Protein AF-A0A936G9N7-F1 (afdb_monomer_lite)

Radius of gyration: 18.93 Å; chains: 1; bounding box: 41×39×48 Å

Sequence (133 aa):
MGISRASKYMAYSGGAEKYIQFANEQTMVIPQFEDPALLDDFEAMISQPHVDAVVIGPRDLSLNMGFPDGPNHPEVQEMIDKVIAVCKKAGVAAGITAGTKADSDKQVARGATMILGIAQILIMNGSKDFLGK

Foldseek 3Di:
DDCDPPPPHNPPPPDDVVVVVVCLVPDADEEEDQALVCLVCLLVVCLDPRHAAYEYEFASNCVNVVNNVTNPPPVNVVSLLSNLVSCVVSVHAYEYEDADPVRVVVVVVSPHPHYRYDVVSVVVVVVCVVVVD

pLDDT: mean 90.77, std 12.33, range [46.56, 98.44]

Structure (mmCIF, N/CA/C/O backbone):
data_AF-A0A936G9N7-F1
#
_entry.id   AF-A0A936G9N7-F1
#
loop_
_atom_site.group_PDB
_atom_site.id
_atom_site.type_symbol
_atom_site.label_atom_id
_atom_site.label_alt_id
_atom_site.label_comp_id
_atom_site.label_asym_id
_atom_site.label_entity_id
_atom_site.label_seq_id
_atom_site.pdbx_PDB_ins_code
_atom_site.Cartn_x
_atom_site.Cartn_y
_atom_site.Cartn_z
_atom_site.occupancy
_atom_site.B_iso_or_equiv
_atom_site.auth_seq_id
_atom_site.auth_comp_id
_atom_site.auth_asym_id
_atom_site.auth_atom_id
_atom_site.pdbx_PDB_model_num
ATOM 1 N N . MET A 1 1 ? 4.712 5.014 27.063 1.00 46.56 1 MET A N 1
ATOM 2 C CA . MET A 1 1 ? 5.411 5.985 26.196 1.00 46.56 1 MET A CA 1
ATOM 3 C C . MET A 1 1 ? 4.419 7.052 25.731 1.00 46.56 1 MET A C 1
ATOM 5 O O . MET A 1 1 ? 3.996 7.014 24.597 1.00 46.56 1 MET A O 1
ATOM 9 N N . GLY A 1 2 ? 3.914 7.973 26.542 1.00 50.84 2 GLY A N 1
ATOM 10 C CA . GLY A 1 2 ? 4.282 8.405 27.888 1.00 50.84 2 GLY A CA 1
ATOM 11 C C . GLY A 1 2 ? 4.318 9.932 27.867 1.00 50.84 2 GLY A C 1
ATOM 12 O O . GLY A 1 2 ? 4.947 10.493 26.983 1.00 50.84 2 GLY A O 1
ATOM 13 N N . ILE A 1 3 ? 3.669 10.586 28.827 1.00 56.53 3 ILE A N 1
ATOM 14 C CA . ILE A 1 3 ? 3.492 12.046 29.033 1.00 56.53 3 ILE A CA 1
ATOM 15 C C . ILE A 1 3 ? 4.801 12.880 28.951 1.00 56.53 3 ILE A C 1
ATOM 17 O O . ILE A 1 3 ? 4.804 14.106 29.052 1.00 56.53 3 ILE A O 1
ATOM 21 N N . SER A 1 4 ? 5.936 12.232 28.720 1.00 56.50 4 SER A N 1
ATOM 22 C CA . SER A 1 4 ? 7.273 12.785 28.738 1.00 56.50 4 SER A CA 1
ATOM 23 C C . SER A 1 4 ? 8.057 12.335 27.491 1.00 56.50 4 SER A C 1
ATOM 25 O O . SER A 1 4 ? 8.569 11.220 27.435 1.00 56.50 4 SER A O 1
ATOM 27 N N . ARG A 1 5 ? 8.211 13.300 26.566 1.00 54.16 5 ARG A N 1
ATOM 28 C CA . ARG A 1 5 ? 9.107 13.420 25.384 1.00 54.16 5 ARG A CA 1
ATOM 29 C C . ARG A 1 5 ? 8.508 13.119 23.994 1.00 54.16 5 ARG A C 1
ATOM 31 O O . ARG A 1 5 ? 7.645 12.274 23.823 1.00 54.16 5 ARG A O 1
ATOM 38 N N . ALA A 1 6 ? 8.942 13.945 23.030 1.00 57.94 6 ALA A N 1
ATOM 39 C CA . ALA A 1 6 ? 8.387 14.247 21.695 1.00 57.94 6 ALA A CA 1
ATOM 40 C C . ALA A 1 6 ? 6.989 14.910 21.662 1.00 57.9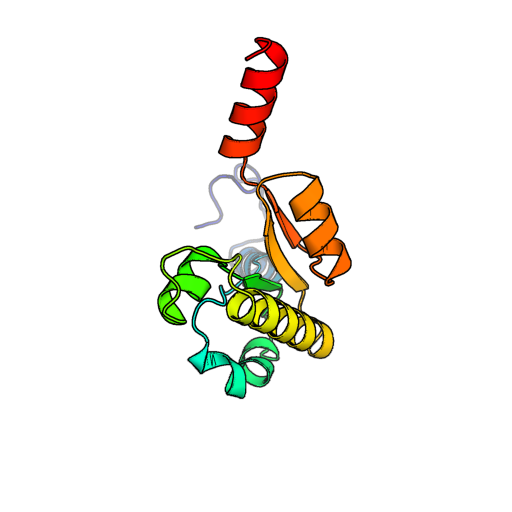4 6 ALA A C 1
ATOM 42 O O . ALA A 1 6 ? 6.780 15.846 20.896 1.00 57.94 6 ALA A O 1
ATOM 43 N N . SER A 1 7 ? 6.066 14.542 22.555 1.00 60.19 7 SER A N 1
ATOM 44 C CA . SER A 1 7 ? 4.732 15.163 22.631 1.00 60.19 7 SER A CA 1
ATOM 45 C C . SER A 1 7 ? 4.723 16.361 23.595 1.00 60.19 7 SER A C 1
ATOM 47 O O . SER A 1 7 ? 4.574 16.191 24.802 1.00 60.19 7 SER A O 1
ATOM 49 N N . LYS A 1 8 ? 4.897 17.589 23.084 1.00 56.81 8 LYS A N 1
ATOM 50 C CA . LYS A 1 8 ? 4.724 18.860 23.832 1.00 56.81 8 LYS A CA 1
ATOM 51 C C . LYS A 1 8 ? 5.688 19.165 25.003 1.00 56.81 8 LYS A C 1
ATOM 53 O O . LYS A 1 8 ? 5.335 19.988 25.831 1.00 56.81 8 LYS A O 1
ATOM 58 N N . TYR A 1 9 ? 6.892 18.594 25.111 1.00 59.00 9 TYR A N 1
ATOM 59 C CA . TYR A 1 9 ? 7.883 19.000 26.147 1.00 59.00 9 TYR A CA 1
ATOM 60 C C . TYR A 1 9 ? 7.314 19.132 27.587 1.00 59.00 9 TYR A C 1
ATOM 62 O O . TYR A 1 9 ? 7.531 20.144 28.242 1.00 59.00 9 TYR A O 1
ATOM 70 N N . MET A 1 10 ? 6.566 18.141 28.094 1.00 56.09 10 MET A N 1
ATOM 71 C CA . MET A 1 10 ? 5.885 18.205 29.412 1.00 56.09 10 MET A CA 1
ATOM 72 C C . MET A 1 10 ? 4.732 19.229 29.515 1.00 56.09 10 MET A C 1
ATOM 74 O O . MET A 1 10 ? 4.154 19.385 30.584 1.00 56.09 10 MET A O 1
ATOM 78 N N . ALA A 1 11 ? 4.336 19.891 28.422 1.00 57.22 11 ALA A N 1
ATOM 79 C CA . ALA A 1 11 ? 3.212 20.833 28.384 1.00 57.22 11 ALA A CA 1
ATOM 80 C C . ALA A 1 11 ? 1.847 20.166 28.116 1.00 57.22 11 ALA A C 1
ATOM 82 O O . ALA A 1 11 ? 0.843 20.857 27.935 1.00 57.22 11 ALA A O 1
ATOM 83 N N . TYR A 1 12 ? 1.773 18.830 28.064 1.00 62.47 12 TYR A N 1
ATOM 84 C CA . TYR A 1 12 ? 0.484 18.138 28.038 1.00 62.47 12 TYR A CA 1
ATOM 85 C C . TYR A 1 12 ? -0.108 18.098 29.454 1.00 62.47 12 TYR A C 1
ATOM 87 O O . TYR A 1 12 ? 0.218 17.233 30.260 1.00 62.47 12 TYR A O 1
ATOM 95 N N . SER A 1 13 ? -0.993 19.048 29.750 1.00 64.06 13 SER A N 1
ATOM 96 C CA . SER A 1 13 ? -1.669 19.205 31.046 1.00 64.06 13 SER A CA 1
ATOM 97 C C . SER A 1 13 ? -2.937 18.350 31.202 1.00 64.06 13 SER A C 1
ATOM 99 O O . SER A 1 13 ? -3.646 18.473 32.197 1.00 64.06 13 SER A O 1
ATOM 101 N N . GLY A 1 14 ? -3.250 17.488 30.225 1.00 72.12 14 GLY A N 1
ATOM 102 C CA . GLY A 1 14 ? -4.517 16.749 30.156 1.00 72.12 14 GLY A CA 1
ATOM 103 C C . GLY A 1 14 ? -4.624 15.511 31.056 1.00 72.12 14 GLY A C 1
ATOM 104 O O . GLY A 1 14 ? -5.718 14.968 31.184 1.00 72.12 14 GLY A O 1
ATOM 105 N N . GLY A 1 15 ? -3.531 15.069 31.684 1.00 79.44 15 GLY A N 1
ATOM 106 C CA . GLY A 1 15 ? -3.495 13.831 32.475 1.00 79.44 15 GLY A CA 1
ATOM 107 C C . GLY A 1 15 ? -3.412 12.553 31.624 1.00 79.44 15 GLY A C 1
ATOM 108 O O . GLY A 1 15 ? -3.589 12.580 30.408 1.00 79.44 15 GLY A O 1
ATOM 109 N N . ALA A 1 16 ? -3.098 11.419 32.257 1.00 81.69 16 ALA A N 1
ATOM 110 C CA . ALA A 1 16 ? -2.808 10.163 31.553 1.00 81.69 16 ALA A CA 1
ATOM 111 C C . ALA A 1 16 ? -3.990 9.617 30.741 1.00 81.69 16 ALA A C 1
ATOM 113 O O . ALA A 1 16 ? -3.794 9.157 29.622 1.00 81.69 16 ALA A O 1
ATOM 114 N N . GLU A 1 17 ? -5.207 9.708 31.271 1.00 86.12 17 GLU A N 1
ATOM 115 C CA . GLU A 1 17 ? -6.415 9.192 30.620 1.00 86.12 17 GLU A CA 1
ATOM 116 C C . GLU A 1 17 ? -6.708 9.898 29.291 1.00 86.12 17 GLU A C 1
ATOM 118 O O . GLU A 1 17 ? -6.847 9.240 28.261 1.00 86.12 17 GLU A O 1
ATOM 123 N N . LYS A 1 18 ? -6.704 11.238 29.283 1.00 85.00 18 LYS A N 1
ATOM 124 C CA . LYS A 1 18 ? -6.914 12.014 28.052 1.00 85.00 18 LYS A CA 1
ATOM 125 C C . LYS A 1 18 ? -5.813 11.762 27.029 1.00 85.00 18 LYS A C 1
ATOM 127 O O . LYS A 1 18 ? -6.080 11.769 25.832 1.00 85.00 18 LYS A O 1
ATOM 132 N N . TYR A 1 19 ? -4.580 11.539 27.488 1.00 83.81 19 TYR A N 1
ATOM 133 C CA . TYR A 1 19 ? -3.488 11.181 26.590 1.00 83.81 19 TYR A CA 1
ATOM 134 C C . TYR A 1 19 ? -3.721 9.811 25.956 1.00 83.81 19 TYR A C 1
ATOM 136 O O . TYR A 1 19 ? -3.510 9.675 24.761 1.00 83.81 19 TYR A O 1
ATOM 144 N N . ILE A 1 20 ? -4.160 8.815 26.731 1.00 87.94 20 ILE A N 1
ATOM 145 C CA . ILE A 1 20 ? -4.455 7.473 26.215 1.00 87.94 20 ILE A CA 1
ATOM 146 C C . ILE A 1 20 ? -5.584 7.534 25.182 1.00 87.94 20 ILE A C 1
ATOM 148 O O . ILE A 1 20 ? -5.431 6.978 24.102 1.00 87.94 20 ILE A O 1
ATOM 152 N N . GLN A 1 21 ? -6.674 8.254 25.470 1.00 89.38 21 GLN A N 1
ATOM 153 C CA . GLN A 1 21 ? -7.773 8.453 24.515 1.00 89.38 21 GLN A CA 1
ATOM 154 C C . GLN A 1 21 ? -7.274 9.108 23.222 1.00 89.38 21 GLN A C 1
ATOM 156 O O . GLN A 1 21 ? -7.459 8.557 22.143 1.00 89.38 21 GLN A O 1
ATOM 161 N N . PHE A 1 22 ? -6.540 10.217 23.341 1.00 87.81 22 PHE A N 1
ATOM 162 C CA . PHE A 1 22 ? -5.945 10.901 22.194 1.00 87.81 22 PHE A CA 1
ATO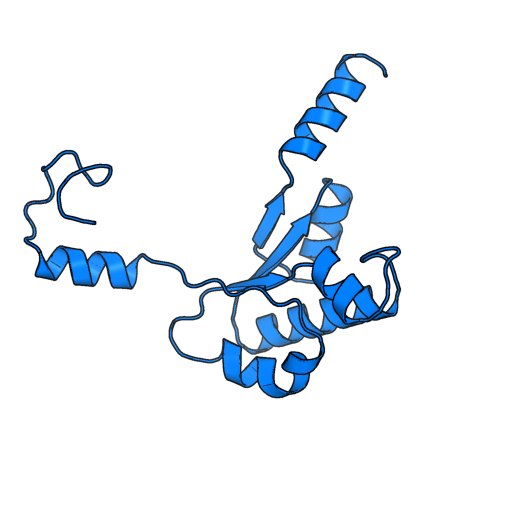M 163 C C . PHE A 1 22 ? -4.985 10.000 21.407 1.00 87.81 22 PHE A C 1
ATOM 165 O O . PHE A 1 22 ? -5.035 9.965 20.185 1.00 87.81 22 PHE A O 1
ATOM 172 N N . ALA A 1 23 ? -4.101 9.265 22.083 1.00 89.00 23 ALA A N 1
ATOM 173 C CA . ALA A 1 23 ? -3.150 8.379 21.424 1.00 89.00 23 ALA A CA 1
ATOM 174 C C . ALA A 1 23 ? -3.873 7.264 20.660 1.00 89.00 23 ALA A C 1
ATOM 176 O O . ALA A 1 23 ? -3.494 6.978 19.529 1.00 89.00 23 ALA A O 1
ATOM 177 N N . ASN A 1 24 ? -4.932 6.690 21.235 1.00 92.38 24 ASN A N 1
ATOM 178 C CA . ASN A 1 24 ? -5.752 5.685 20.563 1.00 92.38 24 ASN A CA 1
ATOM 179 C C . ASN A 1 24 ? -6.454 6.266 19.325 1.00 92.38 24 ASN A C 1
ATOM 181 O O . ASN A 1 24 ? -6.454 5.629 18.282 1.00 92.38 24 ASN A O 1
ATOM 185 N N . GLU A 1 25 ? -7.001 7.483 19.415 1.00 92.62 25 GLU A N 1
ATOM 186 C CA . GLU A 1 25 ? -7.683 8.163 18.301 1.00 92.62 25 GLU A CA 1
ATOM 187 C C . GLU A 1 25 ? -6.739 8.643 17.186 1.00 92.62 25 GLU A C 1
ATOM 189 O O . GLU A 1 25 ? -7.201 8.961 16.095 1.00 92.62 25 GLU A O 1
ATOM 194 N N . GLN A 1 26 ? -5.439 8.780 17.461 1.00 92.19 26 GLN A N 1
ATOM 195 C CA . GLN A 1 26 ? -4.455 9.347 16.526 1.00 92.19 26 GLN A CA 1
ATOM 196 C C . GLN A 1 26 ? -3.401 8.338 16.053 1.00 92.19 26 GLN A C 1
ATOM 198 O O . GLN A 1 26 ? -2.518 8.691 15.270 1.00 92.19 26 GLN A O 1
ATOM 203 N N . THR A 1 27 ? -3.454 7.098 16.536 1.00 93.31 27 THR A N 1
ATOM 204 C CA . THR A 1 27 ? -2.576 6.020 16.072 1.00 93.31 27 THR A CA 1
ATOM 205 C C . THR A 1 27 ? -3.219 5.339 14.877 1.00 93.31 27 THR A C 1
ATOM 207 O O . THR A 1 27 ? -4.319 4.816 15.005 1.00 93.31 27 THR A O 1
ATOM 210 N N . MET A 1 28 ? -2.516 5.309 13.742 1.00 95.19 28 MET A N 1
ATOM 211 C CA . MET A 1 28 ? -2.965 4.547 12.578 1.00 95.19 28 MET A CA 1
ATOM 212 C C . MET A 1 28 ? -2.560 3.076 12.683 1.00 95.19 28 MET A C 1
ATOM 214 O O . MET A 1 28 ? -1.437 2.767 13.096 1.00 95.19 28 MET A O 1
ATOM 218 N N . VAL A 1 29 ? -3.428 2.181 12.221 1.00 96.00 29 VAL A N 1
ATOM 219 C CA . VAL A 1 29 ? -3.133 0.758 12.033 1.00 96.00 29 VAL A CA 1
ATOM 220 C C . VAL A 1 29 ? -3.083 0.454 10.541 1.00 96.00 29 VAL A C 1
ATOM 222 O O . VAL A 1 29 ? -4.070 0.596 9.819 1.00 96.00 29 VAL A O 1
ATOM 225 N N . ILE A 1 30 ? -1.901 0.035 10.082 1.00 97.31 30 ILE A N 1
ATOM 226 C CA . ILE A 1 30 ? -1.608 -0.199 8.666 1.00 97.31 30 ILE A CA 1
ATOM 227 C C . ILE A 1 30 ? -0.942 -1.572 8.507 1.00 97.31 30 ILE A C 1
ATOM 229 O O . ILE A 1 30 ? 0.289 -1.658 8.540 1.00 97.31 30 ILE A O 1
ATOM 233 N N . PRO A 1 31 ? -1.712 -2.669 8.400 1.00 96.31 31 PRO A N 1
ATOM 234 C CA . PRO A 1 31 ? -1.156 -3.982 8.101 1.00 96.31 31 PRO A CA 1
ATOM 235 C C . PRO A 1 31 ? -0.581 -4.043 6.683 1.00 96.31 31 PRO A C 1
ATOM 237 O O . PRO A 1 31 ? -0.970 -3.289 5.786 1.00 96.31 31 PRO A O 1
ATOM 240 N N . GLN A 1 32 ? 0.339 -4.982 6.482 1.00 97.38 32 GLN A N 1
ATOM 241 C CA . GLN A 1 32 ? 0.926 -5.270 5.182 1.00 97.38 32 GLN A CA 1
ATOM 242 C C . GLN A 1 32 ? 0.260 -6.506 4.564 1.00 97.38 32 GLN A C 1
ATOM 244 O O . GLN A 1 32 ? 0.101 -7.523 5.235 1.00 97.38 32 GLN A O 1
ATOM 249 N N . PHE A 1 33 ? -0.130 -6.420 3.293 1.00 98.00 33 PHE A N 1
ATOM 250 C CA . PHE A 1 33 ? -0.567 -7.560 2.494 1.00 98.00 33 PHE A CA 1
ATOM 251 C C . PHE A 1 33 ? 0.598 -8.059 1.640 1.00 98.00 33 PHE A C 1
ATOM 253 O O . PHE A 1 33 ? 1.079 -7.361 0.741 1.00 98.00 33 PHE A O 1
ATOM 260 N N . GLU A 1 34 ? 1.038 -9.280 1.917 1.00 95.25 34 GLU A N 1
ATOM 261 C CA . GLU A 1 34 ? 2.138 -9.931 1.200 1.00 95.25 34 GLU A CA 1
ATOM 262 C C . GLU A 1 34 ? 1.971 -11.448 1.067 1.00 95.25 34 GLU A C 1
ATOM 264 O O . GLU A 1 34 ? 2.835 -12.104 0.497 1.00 95.25 34 GLU A O 1
ATOM 269 N N . ASP A 1 35 ? 0.861 -12.013 1.544 1.00 96.06 35 ASP A N 1
ATOM 270 C CA . ASP A 1 35 ? 0.561 -13.440 1.435 1.00 96.06 35 ASP A CA 1
ATOM 271 C C . ASP A 1 35 ? -0.709 -13.635 0.586 1.00 96.06 35 ASP A C 1
ATOM 273 O O . ASP A 1 35 ? -1.792 -13.207 1.000 1.00 96.06 35 ASP A O 1
ATOM 277 N N . PRO A 1 36 ? -0.608 -14.258 -0.606 1.00 96.06 36 PRO A N 1
ATOM 278 C CA . PRO A 1 36 ? -1.754 -14.465 -1.486 1.00 96.06 36 PRO A CA 1
ATOM 279 C C . PRO A 1 36 ? -2.835 -15.362 -0.865 1.00 96.06 36 PRO A C 1
ATOM 281 O O . PRO A 1 36 ? -3.993 -15.257 -1.266 1.00 96.06 36 PRO A O 1
ATOM 284 N N . ALA A 1 37 ? -2.493 -16.212 0.112 1.00 96.50 37 ALA A N 1
ATOM 285 C CA . ALA A 1 37 ? -3.451 -17.092 0.778 1.00 96.50 37 ALA A CA 1
ATOM 286 C C . ALA A 1 37 ? -4.488 -16.322 1.609 1.00 96.50 37 ALA A C 1
ATOM 288 O O . ALA A 1 37 ? -5.554 -16.854 1.903 1.00 96.50 37 ALA A O 1
ATOM 289 N N . LEU A 1 38 ? -4.201 -15.066 1.964 1.00 95.50 38 LEU A N 1
ATOM 290 C CA . LEU A 1 38 ? -5.110 -14.231 2.744 1.00 95.50 38 LEU A CA 1
ATOM 291 C C . LEU A 1 38 ? -6.234 -13.618 1.904 1.00 95.50 38 LEU A C 1
ATOM 293 O O . LEU A 1 38 ? -7.155 -13.057 2.486 1.00 95.50 38 LEU A O 1
ATOM 297 N N . LEU A 1 39 ? -6.172 -13.680 0.566 1.00 96.50 39 LEU A N 1
ATOM 298 C CA . LEU A 1 39 ? -7.081 -12.929 -0.308 1.00 96.50 39 LEU A CA 1
ATOM 299 C C . LEU A 1 39 ? -8.564 -13.246 -0.056 1.00 96.50 39 LEU A C 1
ATOM 301 O O . LEU A 1 39 ? -9.381 -12.326 -0.066 1.00 96.50 39 LEU A O 1
ATOM 305 N N . ASP A 1 40 ? -8.899 -14.514 0.190 1.00 96.75 40 ASP A N 1
ATOM 306 C CA . ASP A 1 40 ? -10.286 -14.964 0.369 1.00 96.75 40 ASP A CA 1
ATOM 307 C C . ASP A 1 40 ? -10.936 -14.358 1.625 1.00 96.75 40 ASP A C 1
ATOM 309 O O . ASP A 1 40 ? -12.110 -13.985 1.603 1.00 96.75 40 ASP A O 1
ATOM 313 N N . ASP A 1 41 ? -10.153 -14.177 2.692 1.00 96.56 41 ASP A N 1
ATOM 314 C CA . ASP A 1 41 ? -10.598 -13.579 3.956 1.00 96.56 41 ASP A CA 1
ATOM 315 C C . ASP A 1 41 ? -10.278 -12.077 4.051 1.00 96.56 41 ASP A C 1
ATOM 317 O O . ASP A 1 41 ? -10.719 -11.389 4.979 1.00 96.56 41 ASP A O 1
ATOM 321 N N . PHE A 1 42 ? -9.522 -11.541 3.090 1.00 97.06 42 PHE A N 1
ATOM 322 C CA . PHE A 1 42 ? -8.909 -10.220 3.180 1.00 97.06 42 PHE A CA 1
ATOM 323 C C . PHE A 1 42 ? -9.937 -9.103 3.373 1.00 97.06 42 PHE A C 1
ATOM 325 O O . PHE A 1 42 ? -9.742 -8.235 4.222 1.00 97.06 42 PHE A O 1
ATOM 332 N N . GLU A 1 43 ? -11.066 -9.143 2.657 1.00 97.19 43 GLU A N 1
ATOM 333 C CA . GLU A 1 43 ? -12.139 -8.151 2.813 1.00 97.19 43 GLU A CA 1
ATOM 334 C C . GLU A 1 43 ? -12.681 -8.124 4.251 1.00 97.19 43 GLU A C 1
ATOM 336 O O . GLU A 1 43 ? -12.852 -7.050 4.828 1.00 97.19 43 GLU A O 1
ATOM 341 N N . ALA A 1 44 ? -12.907 -9.291 4.860 1.00 96.62 44 ALA A N 1
ATOM 342 C CA . ALA A 1 44 ? -13.394 -9.393 6.234 1.00 96.62 44 ALA A CA 1
ATOM 343 C C . ALA A 1 44 ? -12.341 -8.943 7.260 1.00 96.62 44 ALA A C 1
ATOM 345 O O . ALA A 1 44 ? -12.696 -8.343 8.279 1.00 96.62 44 ALA A O 1
ATOM 346 N N . MET A 1 45 ? -11.057 -9.198 6.982 1.00 95.69 45 MET A N 1
ATOM 347 C CA . MET A 1 45 ? -9.939 -8.755 7.820 1.00 95.69 45 MET A CA 1
ATOM 348 C C . MET A 1 45 ? -9.801 -7.231 7.830 1.00 95.69 45 MET A C 1
ATOM 350 O O . MET A 1 45 ? -9.647 -6.639 8.895 1.00 95.69 45 MET A O 1
ATOM 354 N N . ILE A 1 46 ? -9.871 -6.583 6.665 1.00 96.88 46 ILE A N 1
ATOM 355 C CA . ILE A 1 46 ? -9.675 -5.127 6.572 1.00 96.88 46 ILE A CA 1
ATOM 356 C C . ILE A 1 46 ? -10.933 -4.332 6.912 1.00 96.88 46 ILE A C 1
ATOM 358 O O . ILE A 1 46 ? -10.835 -3.160 7.243 1.00 96.88 46 ILE A O 1
ATOM 362 N N . SER A 1 47 ? -12.109 -4.964 6.868 1.00 95.38 47 SER A N 1
ATOM 363 C CA . SER A 1 47 ? -13.367 -4.345 7.306 1.00 95.38 47 SER A CA 1
ATOM 364 C C . SER A 1 47 ? -13.503 -4.290 8.833 1.00 95.38 47 SER A C 1
ATOM 366 O O . SER A 1 47 ? -14.503 -3.776 9.340 1.00 95.38 47 SER A O 1
ATOM 368 N N . GLN A 1 48 ? -12.540 -4.839 9.583 1.00 92.38 48 GLN A N 1
ATOM 369 C CA . GLN A 1 48 ? -12.531 -4.714 11.036 1.00 92.38 48 GLN A CA 1
ATOM 370 C C . GLN A 1 48 ? -12.392 -3.243 11.452 1.00 92.38 48 GLN A C 1
ATOM 372 O O . GLN A 1 48 ? -11.673 -2.478 10.801 1.00 92.38 48 GLN A O 1
ATOM 377 N N . PRO A 1 49 ? -13.037 -2.831 12.560 1.00 90.44 49 PRO A N 1
ATOM 378 C CA . PRO A 1 49 ? -12.838 -1.500 13.106 1.00 90.44 49 PRO A CA 1
ATOM 379 C C . PRO A 1 49 ? -11.349 -1.205 13.309 1.00 90.44 49 PRO A C 1
ATOM 381 O O . PRO A 1 49 ? -10.599 -2.069 13.764 1.00 90.44 49 PRO A O 1
ATOM 384 N N . HIS A 1 50 ? -10.960 0.042 13.038 1.00 90.19 50 HIS A N 1
ATOM 385 C CA . HIS A 1 50 ? -9.617 0.580 13.279 1.00 90.19 50 HIS A CA 1
ATOM 386 C C . HIS A 1 50 ? -8.522 0.171 12.281 1.00 90.19 50 HIS A C 1
ATOM 388 O O . HIS A 1 50 ? -7.367 0.464 12.554 1.00 90.19 50 HIS A O 1
ATOM 394 N N . VAL A 1 51 ? -8.836 -0.454 11.139 1.00 96.38 51 VAL A N 1
ATOM 395 C CA . VAL A 1 51 ? -7.878 -0.576 10.021 1.00 96.38 51 VAL A CA 1
ATOM 396 C C . VAL A 1 51 ? -7.986 0.661 9.129 1.00 96.38 51 VAL A C 1
ATOM 398 O O . VAL A 1 51 ? -8.992 0.856 8.450 1.00 96.38 51 VAL A O 1
ATOM 401 N N . ASP A 1 52 ? -6.953 1.504 9.119 1.00 95.31 52 ASP A N 1
ATOM 402 C CA . ASP A 1 52 ? -6.980 2.781 8.388 1.00 95.31 52 ASP A CA 1
ATOM 403 C C . ASP A 1 52 ? -6.519 2.634 6.933 1.00 95.31 52 ASP A C 1
ATOM 405 O O . ASP A 1 52 ? -7.019 3.295 6.018 1.00 95.31 52 ASP A O 1
ATOM 409 N N . ALA A 1 53 ? -5.536 1.762 6.712 1.00 97.44 53 ALA A N 1
ATOM 410 C CA . ALA A 1 53 ? -4.958 1.500 5.405 1.00 97.44 53 ALA A CA 1
ATOM 411 C C . ALA A 1 53 ? -4.379 0.085 5.341 1.00 97.44 53 ALA A C 1
ATOM 413 O O . ALA A 1 53 ? -4.119 -0.531 6.366 1.00 97.44 53 ALA A O 1
ATOM 414 N N . VAL A 1 54 ? -4.086 -0.400 4.140 1.00 98.25 54 VAL A N 1
ATOM 415 C CA . VAL A 1 54 ? -3.243 -1.582 3.926 1.00 98.25 54 VAL A CA 1
ATOM 416 C C . VAL A 1 54 ? -2.099 -1.220 3.007 1.00 98.25 54 VAL A C 1
ATOM 418 O O . VAL A 1 54 ? -2.318 -0.553 2.002 1.00 98.25 54 VAL A O 1
ATOM 421 N N . VAL A 1 55 ? -0.889 -1.685 3.305 1.00 98.06 55 VAL A N 1
ATOM 422 C CA . VAL A 1 55 ? 0.254 -1.574 2.391 1.00 98.06 55 VAL A CA 1
ATOM 423 C C . VAL A 1 55 ? 0.483 -2.903 1.693 1.00 98.06 55 VAL A C 1
ATOM 425 O O . VAL A 1 55 ? 0.637 -3.925 2.341 1.00 98.06 55 VAL A O 1
ATOM 428 N N . ILE A 1 56 ? 0.553 -2.911 0.371 1.00 98.12 56 ILE A N 1
ATOM 429 C CA . ILE A 1 56 ? 0.970 -4.083 -0.392 1.00 98.12 56 ILE A CA 1
ATOM 430 C C . ILE A 1 56 ? 2.494 -4.085 -0.462 1.00 98.12 56 ILE A C 1
ATOM 432 O O . ILE A 1 56 ? 3.085 -3.075 -0.852 1.00 98.12 56 ILE A O 1
ATOM 436 N N . GLY A 1 57 ? 3.116 -5.212 -0.110 1.00 95.81 57 GLY A N 1
ATOM 437 C CA . GLY A 1 57 ? 4.553 -5.453 -0.253 1.00 95.81 57 GLY A CA 1
ATOM 438 C C . GLY A 1 57 ? 4.847 -6.250 -1.526 1.00 95.81 57 GLY A C 1
ATOM 439 O O . GLY A 1 57 ? 4.826 -7.477 -1.477 1.00 95.81 57 GLY A O 1
ATOM 440 N N . PRO A 1 58 ? 5.140 -5.625 -2.687 1.00 95.88 58 PRO A N 1
ATOM 441 C CA . PRO A 1 58 ? 5.142 -6.346 -3.962 1.00 95.88 58 PRO A CA 1
ATOM 442 C C . PRO A 1 58 ? 6.274 -7.372 -4.066 1.00 95.88 58 PRO A C 1
ATOM 444 O O . PRO A 1 58 ? 6.135 -8.385 -4.750 1.00 95.88 58 PRO A O 1
ATOM 447 N N . ARG A 1 59 ? 7.408 -7.109 -3.401 1.00 95.00 59 ARG A N 1
ATOM 448 C CA . ARG A 1 59 ? 8.562 -8.012 -3.409 1.00 95.00 59 ARG A CA 1
ATOM 449 C C . ARG A 1 59 ? 8.265 -9.289 -2.631 1.00 95.00 59 ARG A C 1
ATOM 451 O O . ARG A 1 59 ? 8.451 -10.368 -3.188 1.00 95.00 59 ARG A O 1
ATOM 458 N N . ASP A 1 60 ? 7.782 -9.169 -1.404 1.00 96.50 60 ASP A N 1
ATOM 459 C CA . ASP A 1 60 ? 7.458 -10.325 -0.567 1.00 96.50 60 ASP A CA 1
ATOM 460 C C . ASP A 1 60 ? 6.235 -11.072 -1.113 1.00 96.50 60 ASP A C 1
ATOM 462 O O . ASP A 1 60 ? 6.277 -12.295 -1.232 1.00 96.50 60 ASP A O 1
ATOM 466 N N . LEU A 1 61 ? 5.236 -10.349 -1.638 1.00 97.88 61 LEU A N 1
ATOM 467 C CA . LEU A 1 61 ? 4.121 -10.943 -2.380 1.00 97.88 61 LEU A CA 1
ATOM 468 C C . LEU A 1 61 ? 4.604 -11.790 -3.564 1.00 97.88 61 LEU A C 1
ATOM 470 O O . LEU A 1 61 ? 4.171 -12.928 -3.723 1.00 97.88 61 LEU A O 1
ATOM 474 N N . SER A 1 62 ? 5.534 -11.273 -4.379 1.00 98.00 62 SER A N 1
ATOM 475 C CA . SER A 1 62 ? 6.085 -12.041 -5.503 1.00 98.00 62 SER A CA 1
ATOM 476 C C . SER A 1 62 ? 6.780 -13.323 -5.047 1.00 98.00 62 SER A C 1
ATOM 478 O O . SER A 1 62 ? 6.610 -14.360 -5.681 1.00 98.00 62 SER A O 1
ATOM 480 N N . LEU A 1 63 ? 7.502 -13.281 -3.923 1.00 97.88 63 LEU A N 1
ATOM 481 C CA . LEU A 1 63 ? 8.178 -14.452 -3.369 1.00 97.88 63 LEU A CA 1
ATOM 482 C C . LEU A 1 63 ? 7.174 -15.489 -2.863 1.00 97.88 63 LEU A C 1
ATOM 484 O O . LEU A 1 63 ? 7.302 -16.662 -3.209 1.00 97.88 63 LEU A O 1
ATOM 488 N N . ASN A 1 64 ? 6.152 -15.057 -2.125 1.00 97.81 64 ASN A N 1
ATOM 489 C CA . ASN A 1 64 ? 5.105 -15.940 -1.609 1.00 97.81 64 ASN A CA 1
ATOM 490 C C . ASN A 1 64 ? 4.244 -16.548 -2.726 1.00 97.81 64 ASN A C 1
ATOM 492 O O . ASN A 1 64 ? 3.728 -17.652 -2.580 1.00 97.81 64 ASN A O 1
ATOM 496 N N . MET A 1 65 ? 4.143 -15.875 -3.874 1.00 98.00 65 MET A N 1
ATOM 497 C CA . MET A 1 65 ? 3.499 -16.401 -5.081 1.00 98.00 65 MET A CA 1
ATOM 498 C C . MET A 1 65 ? 4.417 -17.298 -5.936 1.00 98.00 65 MET A C 1
ATOM 500 O O . MET A 1 65 ? 3.974 -17.820 -6.953 1.00 98.00 65 MET A O 1
ATOM 504 N N . GLY A 1 66 ? 5.685 -17.493 -5.550 1.00 97.62 66 GLY A N 1
ATOM 505 C CA . GLY A 1 66 ? 6.635 -18.346 -6.275 1.00 97.62 66 GLY A CA 1
ATOM 506 C C . GLY A 1 66 ? 7.369 -17.667 -7.439 1.00 97.62 66 GLY A C 1
ATOM 507 O O . GLY A 1 66 ? 7.982 -18.354 -8.254 1.00 97.62 66 GLY A O 1
ATOM 508 N N . PHE A 1 67 ? 7.355 -16.333 -7.511 1.00 97.88 67 PHE A N 1
ATOM 509 C CA . PHE A 1 67 ? 7.992 -15.530 -8.560 1.00 97.88 67 PHE A CA 1
ATOM 510 C C . PHE A 1 67 ? 9.235 -14.790 -8.028 1.00 97.88 67 PHE A C 1
ATOM 512 O O . P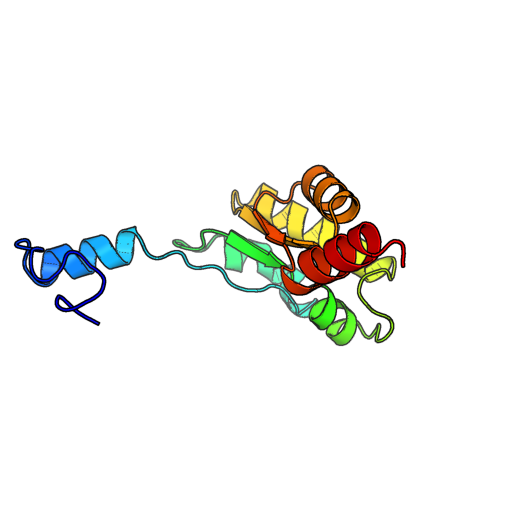HE A 1 67 ? 9.161 -13.614 -7.654 1.00 97.88 67 PHE A O 1
ATOM 519 N N . PRO A 1 68 ? 10.418 -15.437 -7.998 1.00 95.69 68 PRO A N 1
ATOM 520 C CA . PRO A 1 68 ? 11.629 -14.842 -7.431 1.00 95.69 68 PRO A CA 1
ATOM 521 C C . PRO A 1 68 ? 12.135 -13.624 -8.211 1.00 95.69 68 PRO A C 1
ATOM 523 O O . PRO A 1 68 ? 12.765 -12.751 -7.603 1.00 95.69 68 PRO A O 1
ATOM 526 N N . ASP A 1 69 ? 11.804 -13.542 -9.504 1.00 93.50 69 ASP A N 1
ATOM 527 C CA . ASP A 1 69 ? 12.166 -12.458 -10.429 1.00 93.50 69 ASP A CA 1
ATOM 528 C C . ASP A 1 69 ? 11.472 -11.129 -10.100 1.00 93.50 69 ASP A C 1
ATOM 530 O O . ASP A 1 69 ? 11.879 -10.066 -10.576 1.00 93.50 69 ASP A O 1
ATOM 534 N N . GLY A 1 70 ? 10.458 -11.169 -9.232 1.00 95.19 70 GLY A N 1
ATOM 535 C CA . GLY A 1 70 ? 9.911 -9.988 -8.591 1.00 95.19 70 GLY A CA 1
ATOM 536 C C . GLY A 1 70 ? 8.511 -9.593 -9.063 1.00 95.19 70 GLY A C 1
ATOM 537 O O . GLY A 1 70 ? 7.809 -10.344 -9.742 1.00 95.19 70 GLY A O 1
ATOM 538 N N . PRO A 1 71 ? 8.074 -8.378 -8.696 1.00 95.62 71 PRO A N 1
ATOM 539 C CA . PRO A 1 71 ? 6.667 -8.001 -8.753 1.00 95.62 71 PRO A CA 1
ATOM 540 C C . PRO A 1 71 ? 6.122 -7.790 -10.162 1.00 95.62 71 PRO A C 1
ATOM 542 O O . PRO A 1 71 ? 4.911 -7.741 -10.327 1.00 95.62 71 PRO A O 1
ATOM 545 N N . ASN A 1 72 ? 6.974 -7.654 -11.181 1.00 95.44 72 ASN A N 1
ATOM 546 C CA . ASN A 1 72 ? 6.533 -7.390 -12.553 1.00 95.44 72 ASN A CA 1
ATOM 547 C C . ASN A 1 72 ? 5.900 -8.606 -13.243 1.00 95.44 72 ASN A C 1
ATOM 549 O O . ASN A 1 72 ? 5.386 -8.458 -14.351 1.00 95.44 72 ASN A O 1
ATOM 553 N N . HIS A 1 73 ? 5.921 -9.783 -12.609 1.00 97.69 73 HIS A N 1
ATOM 554 C CA . HIS A 1 73 ? 5.229 -10.954 -13.132 1.00 97.69 73 HIS A CA 1
ATOM 555 C C . HIS A 1 73 ? 3.721 -10.664 -13.297 1.00 97.69 73 HIS A C 1
ATOM 557 O O . HIS A 1 73 ? 3.123 -10.097 -12.375 1.00 97.69 73 HIS A O 1
ATOM 563 N N . PRO A 1 74 ? 3.084 -11.037 -14.428 1.00 97.56 74 PRO A N 1
ATOM 564 C CA . PRO A 1 74 ? 1.683 -10.703 -14.695 1.00 97.56 74 PRO A CA 1
ATOM 565 C C . PRO A 1 74 ? 0.722 -11.124 -13.579 1.00 97.56 74 PRO A C 1
ATOM 567 O O . PRO A 1 74 ? -0.126 -10.336 -13.177 1.00 97.56 74 PRO A O 1
ATOM 570 N N . GLU A 1 75 ? 0.911 -12.317 -13.013 1.00 97.81 75 GLU A N 1
ATOM 571 C CA . GLU A 1 75 ? 0.068 -12.828 -11.922 1.00 97.81 75 GLU A CA 1
ATOM 572 C C . GLU A 1 75 ? 0.209 -12.008 -10.632 1.00 97.81 75 GLU A C 1
ATOM 574 O O . GLU A 1 75 ? -0.778 -11.756 -9.943 1.00 97.81 75 GLU A O 1
ATOM 579 N N . VAL A 1 76 ? 1.416 -11.520 -10.322 1.00 98.00 76 VAL A N 1
ATOM 580 C CA . VAL A 1 76 ? 1.636 -10.640 -9.163 1.00 98.00 76 VAL A CA 1
ATOM 581 C C . VAL A 1 76 ? 0.981 -9.282 -9.400 1.00 98.00 76 VAL A C 1
ATOM 583 O O . VAL A 1 76 ? 0.379 -8.714 -8.493 1.00 98.00 76 VAL A O 1
ATOM 586 N N . GLN A 1 77 ? 1.055 -8.760 -10.627 1.00 97.81 77 GLN A N 1
ATOM 587 C CA . GLN A 1 77 ? 0.378 -7.518 -10.996 1.00 97.81 77 GLN A CA 1
ATOM 588 C C . GLN A 1 77 ? -1.147 -7.648 -10.885 1.00 97.81 77 GLN A C 1
ATOM 590 O O . GLN A 1 77 ? -1.780 -6.743 -10.348 1.00 97.81 77 GLN A O 1
ATOM 595 N N . GLU A 1 78 ? -1.718 -8.776 -11.311 1.00 98.25 78 GLU A N 1
ATOM 596 C CA . GLU A 1 78 ? -3.148 -9.064 -11.164 1.00 98.25 78 GLU A CA 1
ATOM 597 C C . GLU A 1 78 ? -3.554 -9.190 -9.687 1.00 98.25 78 GLU A C 1
ATOM 599 O O . GLU A 1 78 ? -4.594 -8.672 -9.281 1.00 98.25 78 GLU A O 1
ATOM 604 N N . MET A 1 79 ? -2.724 -9.833 -8.859 1.00 98.19 79 MET A N 1
ATOM 605 C CA . MET A 1 79 ? -2.955 -9.913 -7.415 1.00 98.19 79 MET A CA 1
ATOM 606 C C . MET A 1 79 ? -2.958 -8.521 -6.768 1.00 98.19 79 MET A C 1
ATOM 608 O O . MET A 1 79 ? -3.856 -8.210 -5.992 1.00 98.19 79 MET A O 1
ATOM 612 N N . ILE A 1 80 ? -2.012 -7.650 -7.135 1.00 98.19 80 ILE A N 1
ATOM 613 C CA . ILE A 1 80 ? -1.990 -6.249 -6.683 1.00 98.19 80 ILE A CA 1
ATOM 614 C C . ILE A 1 80 ? -3.295 -5.537 -7.061 1.00 98.19 80 ILE A C 1
ATOM 616 O O . ILE A 1 80 ? -3.890 -4.869 -6.216 1.00 98.19 80 ILE A O 1
ATOM 620 N N . ASP A 1 81 ? -3.767 -5.702 -8.300 1.00 98.31 81 ASP A N 1
ATOM 621 C CA . ASP A 1 81 ? -5.014 -5.084 -8.763 1.00 98.31 81 ASP A CA 1
ATOM 622 C C . ASP A 1 81 ? -6.230 -5.591 -7.958 1.00 98.31 81 ASP A C 1
ATOM 624 O O . ASP A 1 81 ? -7.078 -4.791 -7.549 1.00 98.31 81 ASP A O 1
ATOM 628 N N . LYS A 1 82 ? -6.289 -6.896 -7.647 1.00 98.31 82 LYS A N 1
ATOM 629 C CA . LYS A 1 82 ? -7.334 -7.493 -6.790 1.00 98.31 82 LYS A CA 1
ATOM 630 C C . LYS A 1 82 ? -7.315 -6.909 -5.380 1.00 98.31 82 LYS A C 1
ATOM 632 O O . LYS A 1 82 ? -8.359 -6.492 -4.883 1.00 98.31 82 LYS A O 1
ATOM 637 N N . VAL A 1 83 ? -6.144 -6.834 -4.752 1.00 98.31 83 VAL A N 1
ATOM 638 C CA . VAL A 1 83 ? -5.996 -6.319 -3.383 1.00 98.31 83 VAL A CA 1
ATOM 639 C C . VAL A 1 83 ? -6.402 -4.846 -3.309 1.00 98.31 83 VAL A C 1
ATOM 641 O O . VAL A 1 83 ? -7.175 -4.468 -2.430 1.00 98.31 83 VAL A O 1
ATOM 644 N N . ILE A 1 84 ? -5.976 -4.018 -4.273 1.00 98.38 84 ILE A N 1
ATOM 645 C CA . ILE A 1 84 ? -6.390 -2.607 -4.352 1.00 98.38 84 ILE A CA 1
ATOM 646 C C . ILE A 1 84 ? -7.913 -2.493 -4.522 1.00 98.38 84 ILE A C 1
ATOM 648 O O . ILE A 1 84 ? -8.544 -1.657 -3.869 1.00 98.38 84 ILE A O 1
ATOM 652 N N . ALA A 1 85 ? -8.522 -3.334 -5.362 1.00 98.19 85 ALA A N 1
ATOM 653 C CA . ALA A 1 85 ? -9.969 -3.342 -5.557 1.00 98.19 85 ALA A CA 1
ATOM 654 C C . ALA A 1 85 ? -10.732 -3.717 -4.273 1.00 98.19 85 ALA A C 1
ATOM 656 O O . ALA A 1 85 ? -11.740 -3.077 -3.963 1.00 98.19 85 ALA A O 1
ATOM 657 N N . VAL A 1 86 ? -10.241 -4.697 -3.507 1.00 98.19 86 VAL A N 1
ATOM 658 C CA . VAL A 1 86 ? -10.829 -5.088 -2.215 1.00 98.19 86 VAL A CA 1
ATOM 659 C C . VAL A 1 86 ? -10.712 -3.954 -1.194 1.00 98.19 86 VAL A C 1
ATOM 661 O O . VAL A 1 86 ? -11.722 -3.582 -0.599 1.00 98.19 86 VAL A O 1
ATOM 664 N N . CYS A 1 87 ? -9.538 -3.327 -1.059 1.00 98.06 87 CYS A N 1
ATOM 665 C CA . CYS A 1 87 ? -9.358 -2.149 -0.200 1.00 98.06 87 CYS A CA 1
ATOM 666 C C . CYS A 1 87 ? -10.347 -1.032 -0.556 1.00 98.06 87 CYS A C 1
ATOM 668 O O . CYS A 1 87 ? -11.055 -0.514 0.308 1.00 98.06 87 CYS A O 1
ATOM 670 N N . LYS A 1 88 ? -10.475 -0.720 -1.853 1.00 97.00 88 LYS A N 1
ATOM 671 C CA . LYS A 1 88 ? -11.417 0.289 -2.346 1.00 97.00 88 LYS A CA 1
ATOM 672 C C . LYS A 1 88 ? -12.869 -0.056 -2.009 1.00 97.00 88 LYS A C 1
ATOM 674 O O . LYS A 1 88 ? -13.622 0.836 -1.626 1.00 97.00 88 LYS A O 1
ATOM 679 N N . LYS A 1 89 ? -13.268 -1.324 -2.148 1.00 96.88 89 LYS A N 1
ATOM 680 C CA . LYS A 1 89 ? -14.616 -1.801 -1.802 1.00 96.88 89 LYS A CA 1
ATOM 681 C C . LYS A 1 89 ? -14.895 -1.669 -0.301 1.00 96.88 89 LYS A C 1
ATOM 683 O O . LYS A 1 89 ? -15.985 -1.241 0.063 1.00 96.88 89 LYS A O 1
ATOM 688 N N . ALA A 1 90 ? -13.910 -1.981 0.539 1.00 96.44 90 ALA A N 1
ATOM 689 C CA . ALA A 1 90 ? -14.006 -1.869 1.994 1.00 96.44 90 ALA A CA 1
ATOM 690 C C . ALA A 1 90 ? -13.910 -0.419 2.512 1.00 96.44 90 ALA A C 1
ATOM 692 O O . AL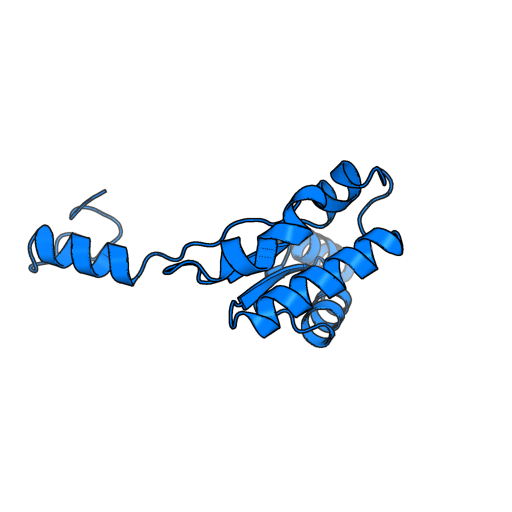A A 1 90 ? -14.126 -0.174 3.695 1.00 96.44 90 ALA A O 1
ATOM 693 N N . GLY A 1 91 ? -13.584 0.552 1.650 1.00 95.88 91 GLY A N 1
ATOM 694 C CA . GLY A 1 91 ? -13.353 1.939 2.063 1.00 95.88 91 GLY A CA 1
ATOM 695 C C . GLY A 1 91 ? -12.039 2.144 2.827 1.00 95.88 91 GLY A C 1
ATOM 696 O O . GLY A 1 91 ? -11.887 3.156 3.505 1.00 95.88 91 GLY A O 1
ATOM 697 N N . VAL A 1 92 ? -11.095 1.207 2.703 1.00 97.69 92 VAL A N 1
ATOM 698 C CA . VAL A 1 92 ? -9.774 1.233 3.344 1.00 97.69 92 VAL A CA 1
ATOM 699 C C . VAL A 1 92 ? -8.737 1.734 2.340 1.00 97.69 92 VAL A C 1
ATOM 701 O O . VAL A 1 92 ? -8.737 1.330 1.174 1.00 97.69 92 VAL A O 1
ATOM 704 N N . ALA A 1 93 ? -7.837 2.625 2.761 1.00 97.75 93 ALA A N 1
ATOM 705 C CA . ALA A 1 93 ? -6.818 3.163 1.864 1.00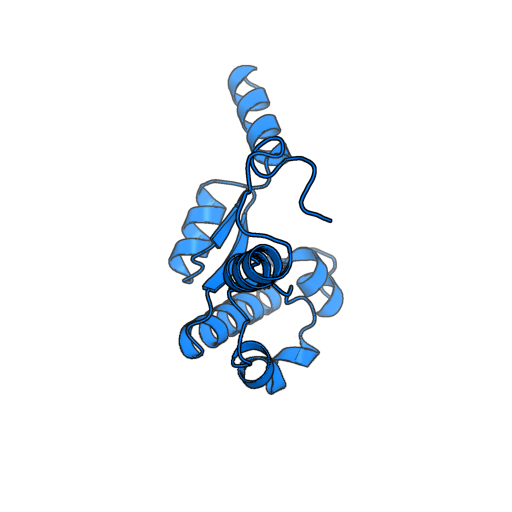 97.75 93 ALA A CA 1
ATOM 706 C C . ALA A 1 93 ? -5.835 2.068 1.415 1.00 97.75 93 ALA A C 1
ATOM 708 O O . ALA A 1 93 ? -5.276 1.342 2.234 1.00 97.75 93 ALA A O 1
ATOM 709 N N . ALA A 1 94 ? -5.583 1.972 0.110 1.00 98.44 94 ALA A N 1
ATOM 710 C CA . ALA A 1 94 ? -4.564 1.078 -0.428 1.00 98.44 94 ALA A CA 1
ATOM 711 C C . ALA A 1 94 ? -3.235 1.822 -0.579 1.00 98.44 94 ALA A C 1
ATOM 713 O O . ALA A 1 94 ? -3.159 2.874 -1.223 1.00 98.44 94 ALA A O 1
ATOM 714 N N . GLY A 1 95 ? -2.188 1.248 -0.001 1.00 98.25 95 GLY A N 1
ATOM 715 C CA . GLY A 1 95 ? -0.819 1.698 -0.109 1.00 98.25 95 GLY A CA 1
ATOM 716 C C . GLY A 1 95 ? 0.071 0.704 -0.832 1.00 98.25 95 GLY A C 1
ATOM 717 O O . GLY A 1 95 ? -0.171 -0.497 -0.801 1.00 98.25 95 GLY A O 1
ATOM 718 N N . ILE A 1 96 ? 1.110 1.198 -1.496 1.00 97.88 96 ILE A N 1
ATOM 719 C CA . ILE A 1 96 ? 2.079 0.357 -2.205 1.00 97.88 96 ILE A CA 1
ATOM 720 C C . ILE A 1 96 ? 3.399 1.106 -2.384 1.00 97.88 96 ILE A C 1
ATOM 722 O O . ILE A 1 96 ? 3.432 2.340 -2.453 1.00 97.88 96 ILE A O 1
ATOM 726 N N . THR A 1 97 ? 4.502 0.364 -2.438 1.00 94.81 97 THR A N 1
ATOM 727 C CA . THR A 1 97 ? 5.819 0.935 -2.720 1.00 94.81 97 THR A CA 1
ATOM 728 C C . THR A 1 97 ? 5.947 1.342 -4.184 1.00 94.81 97 THR A C 1
ATOM 730 O O . THR A 1 97 ? 5.499 0.632 -5.081 1.00 94.81 97 THR A O 1
ATOM 733 N N . ALA A 1 98 ? 6.575 2.494 -4.420 1.00 92.75 98 ALA A N 1
ATOM 734 C CA . ALA A 1 98 ? 6.896 2.969 -5.759 1.00 92.75 98 ALA A CA 1
ATOM 735 C C . ALA A 1 98 ? 8.300 3.583 -5.792 1.00 92.75 98 ALA A C 1
ATOM 737 O O . ALA A 1 98 ? 8.649 4.459 -4.994 1.00 92.75 98 ALA A O 1
ATOM 738 N N . GLY A 1 99 ? 9.134 3.108 -6.718 1.00 87.25 99 GLY A N 1
ATOM 739 C CA . GLY A 1 99 ? 10.541 3.523 -6.803 1.00 87.25 99 GLY A CA 1
ATOM 740 C C . GLY A 1 99 ? 10.784 4.765 -7.663 1.00 87.25 99 GLY A C 1
ATOM 741 O O . GLY A 1 99 ? 11.832 5.399 -7.558 1.00 87.25 99 GLY A O 1
ATOM 742 N N . THR A 1 100 ? 9.842 5.114 -8.539 1.00 90.19 100 THR A N 1
ATOM 743 C CA . THR A 1 100 ? 9.984 6.195 -9.526 1.00 90.19 100 THR A CA 1
ATOM 744 C C . THR A 1 100 ? 8.667 6.941 -9.701 1.00 90.19 100 THR A C 1
ATOM 746 O O . THR A 1 100 ? 7.614 6.416 -9.355 1.00 90.19 100 THR A O 1
ATOM 749 N N . LYS A 1 101 ? 8.699 8.139 -10.303 1.00 91.25 101 LYS A N 1
ATOM 750 C CA . LYS A 1 101 ? 7.470 8.882 -10.623 1.00 91.25 101 LYS A CA 1
ATOM 751 C C . LYS A 1 101 ? 6.519 8.070 -11.513 1.00 91.25 101 LYS A C 1
ATOM 753 O O . LYS A 1 101 ? 5.331 8.022 -11.231 1.00 91.25 101 LYS A O 1
ATOM 758 N N . ALA A 1 102 ? 7.040 7.437 -12.564 1.00 92.88 102 ALA A N 1
ATOM 759 C CA . ALA A 1 102 ? 6.221 6.659 -13.494 1.00 92.88 102 ALA A CA 1
ATOM 760 C C . ALA A 1 102 ? 5.531 5.476 -12.796 1.00 92.88 102 ALA A C 1
ATOM 762 O O . ALA A 1 102 ? 4.366 5.188 -13.061 1.00 92.88 102 ALA A O 1
ATOM 763 N N . ASP A 1 103 ? 6.237 4.825 -11.870 1.00 93.06 103 ASP A N 1
ATOM 764 C CA . ASP A 1 103 ? 5.664 3.771 -11.038 1.00 93.06 103 ASP A CA 1
ATOM 765 C C . ASP A 1 103 ? 4.588 4.336 -10.098 1.00 93.06 103 ASP A C 1
ATOM 767 O O . ASP A 1 103 ? 3.474 3.824 -10.074 1.00 93.06 103 ASP A O 1
ATOM 771 N N . SER A 1 104 ? 4.846 5.464 -9.425 1.00 95.12 104 SER A N 1
ATOM 772 C CA . SER A 1 104 ? 3.840 6.145 -8.598 1.00 95.12 104 SER A CA 1
ATOM 773 C C . SER A 1 104 ? 2.573 6.489 -9.385 1.00 95.12 104 SER A C 1
ATOM 775 O O . SER A 1 104 ? 1.475 6.199 -8.918 1.00 95.12 104 SER A O 1
ATOM 777 N N . ASP A 1 105 ? 2.708 7.056 -10.588 1.00 96.81 105 ASP A N 1
ATOM 778 C CA . ASP A 1 105 ? 1.572 7.398 -11.452 1.00 96.81 105 ASP A CA 1
ATOM 779 C C . ASP A 1 105 ? 0.753 6.144 -11.810 1.00 96.81 105 ASP A C 1
ATOM 781 O O . ASP A 1 105 ? -0.479 6.169 -11.766 1.00 96.81 105 ASP A O 1
ATOM 785 N N . LYS A 1 106 ? 1.429 5.024 -12.108 1.00 96.31 106 LYS A N 1
ATOM 786 C CA . LYS A 1 106 ? 0.786 3.728 -12.363 1.00 96.31 106 LYS A CA 1
ATOM 787 C C . LYS A 1 106 ? 0.002 3.241 -11.143 1.00 96.31 106 LYS A C 1
ATOM 789 O O . LYS A 1 106 ? -1.140 2.811 -11.296 1.00 96.31 106 LYS A O 1
ATOM 794 N N . GLN A 1 107 ? 0.580 3.306 -9.944 1.00 97.25 107 GLN A N 1
ATOM 795 C CA . GLN A 1 107 ? -0.106 2.853 -8.730 1.00 97.25 107 GLN A CA 1
ATOM 796 C C . GLN A 1 107 ? -1.297 3.753 -8.365 1.00 97.25 107 GLN A C 1
ATOM 798 O O . GLN A 1 107 ? -2.353 3.253 -7.980 1.00 97.25 107 GLN A O 1
ATOM 803 N N . VAL A 1 108 ? -1.181 5.069 -8.564 1.00 97.94 108 VAL A N 1
ATOM 804 C CA . VAL A 1 108 ? -2.309 6.000 -8.402 1.00 97.94 108 VAL A CA 1
ATOM 805 C C . VAL A 1 108 ? -3.425 5.682 -9.400 1.00 97.94 108 VAL A C 1
ATOM 807 O O . VAL A 1 108 ? -4.590 5.621 -9.012 1.00 97.94 108 VAL A O 1
ATOM 810 N N . ALA A 1 109 ? -3.091 5.406 -10.665 1.00 97.75 109 ALA A N 1
ATOM 811 C CA . ALA A 1 109 ? -4.075 5.031 -11.682 1.00 97.75 109 ALA A CA 1
ATOM 812 C C . ALA A 1 109 ? -4.817 3.721 -11.348 1.00 97.75 109 ALA A C 1
ATOM 814 O O . ALA A 1 109 ? -5.988 3.577 -11.697 1.00 97.75 109 ALA A O 1
ATOM 815 N N . ARG A 1 110 ? -4.169 2.793 -10.630 1.00 96.88 110 ARG A N 1
ATOM 816 C CA . ARG A 1 110 ? -4.801 1.572 -10.095 1.00 96.88 110 ARG A CA 1
ATOM 817 C C . ARG A 1 110 ? -5.787 1.840 -8.961 1.00 96.88 110 ARG A C 1
ATOM 819 O O . ARG A 1 110 ? -6.659 1.016 -8.706 1.00 96.88 110 ARG A O 1
ATOM 826 N N . GLY A 1 111 ? -5.667 2.985 -8.292 1.00 97.75 111 GLY A N 1
ATOM 827 C CA . GLY A 1 111 ? -6.498 3.365 -7.152 1.00 97.75 111 GLY A CA 1
ATOM 828 C C . GLY A 1 111 ? -5.783 3.326 -5.804 1.00 97.75 111 GLY A C 1
ATOM 829 O O . GLY A 1 111 ? -6.454 3.464 -4.783 1.00 97.75 111 GLY A O 1
ATOM 830 N N . ALA A 1 112 ? -4.455 3.168 -5.769 1.00 98.00 112 ALA A N 1
ATOM 831 C CA . ALA A 1 112 ? -3.702 3.371 -4.536 1.00 98.00 112 ALA A CA 1
ATOM 832 C C . ALA A 1 112 ? -3.754 4.851 -4.120 1.00 98.00 112 ALA A C 1
ATOM 834 O O . ALA A 1 112 ? -3.543 5.749 -4.937 1.00 98.00 112 ALA A O 1
ATOM 835 N N . THR A 1 113 ? -4.014 5.105 -2.840 1.00 97.50 113 THR A N 1
ATOM 836 C CA . THR A 1 113 ? -4.106 6.456 -2.260 1.00 97.50 113 THR A CA 1
ATOM 837 C C . THR A 1 113 ? -2.940 6.777 -1.328 1.00 97.50 113 THR A C 1
ATOM 839 O O . THR A 1 113 ? -2.785 7.927 -0.921 1.00 97.50 113 THR A O 1
ATOM 842 N N . MET A 1 114 ? -2.085 5.794 -1.028 1.00 97.62 114 MET A N 1
ATOM 843 C CA . MET A 1 114 ? -0.868 5.963 -0.238 1.00 97.62 114 MET A CA 1
ATOM 844 C C . MET A 1 114 ? 0.353 5.436 -1.004 1.00 97.62 114 MET A C 1
ATOM 846 O O . MET A 1 114 ? 0.516 4.239 -1.215 1.00 97.62 114 MET A O 1
ATOM 850 N N . ILE A 1 115 ? 1.249 6.327 -1.423 1.00 96.81 115 ILE A N 1
ATOM 851 C CA . ILE A 1 115 ? 2.445 5.939 -2.181 1.00 96.81 115 ILE A CA 1
ATOM 852 C C . ILE A 1 115 ? 3.669 5.948 -1.271 1.00 96.81 115 ILE A C 1
ATOM 854 O O . ILE A 1 115 ? 4.070 6.995 -0.763 1.00 96.81 115 ILE A O 1
ATOM 858 N N . LEU A 1 116 ? 4.288 4.780 -1.097 1.00 95.44 116 LEU A N 1
ATOM 859 C CA . LEU A 1 116 ? 5.508 4.623 -0.315 1.00 95.44 116 LEU A CA 1
ATOM 860 C C . LEU A 1 116 ? 6.713 4.790 -1.242 1.00 95.44 116 LEU A C 1
ATOM 862 O O . LEU A 1 116 ? 7.210 3.839 -1.848 1.00 95.44 116 LEU A O 1
ATOM 866 N N . GLY A 1 117 ? 7.160 6.038 -1.371 1.00 92.38 117 GLY A N 1
ATOM 867 C CA . GLY A 1 117 ? 8.342 6.385 -2.151 1.00 92.38 117 GLY A CA 1
ATOM 868 C C . GLY A 1 117 ? 9.621 5.799 -1.550 1.00 92.38 117 GLY A C 1
ATOM 869 O O . GLY A 1 117 ? 9.863 5.898 -0.347 1.00 92.38 117 GLY A O 1
ATOM 870 N N . ILE A 1 118 ? 10.483 5.235 -2.393 1.00 90.75 118 ILE A N 1
ATOM 871 C CA . ILE A 1 118 ? 11.767 4.681 -1.948 1.00 90.75 118 ILE A CA 1
ATOM 872 C C . ILE A 1 118 ? 12.833 5.778 -2.018 1.00 90.75 118 ILE A C 1
ATOM 874 O O . ILE A 1 118 ? 13.466 5.983 -3.055 1.00 90.75 118 ILE A O 1
ATOM 878 N N . ALA A 1 119 ? 13.043 6.482 -0.900 1.00 91.62 119 ALA A N 1
ATOM 879 C CA . ALA A 1 119 ? 13.956 7.629 -0.817 1.00 91.62 119 ALA A CA 1
ATOM 880 C C . ALA A 1 119 ? 15.359 7.323 -1.370 1.00 91.62 119 ALA A C 1
ATOM 882 O O . ALA A 1 119 ? 15.927 8.137 -2.092 1.00 91.62 119 ALA A O 1
ATOM 883 N N . GLN A 1 120 ? 15.889 6.125 -1.104 1.00 92.44 120 GLN A N 1
ATOM 884 C CA . GLN A 1 120 ? 17.182 5.696 -1.637 1.00 92.44 120 GLN A CA 1
ATOM 885 C C . GLN A 1 120 ? 17.212 5.689 -3.173 1.00 92.44 120 GLN A C 1
ATOM 887 O O . GLN A 1 120 ? 18.177 6.177 -3.752 1.00 92.44 120 GLN A O 1
ATOM 892 N N . ILE A 1 121 ? 16.173 5.168 -3.838 1.00 90.50 121 ILE A N 1
ATOM 893 C CA . ILE A 1 121 ? 16.105 5.123 -5.309 1.00 90.50 121 ILE A CA 1
ATOM 894 C C . ILE A 1 121 ? 15.981 6.538 -5.872 1.00 90.50 121 ILE A C 1
ATOM 896 O O . ILE A 1 121 ? 16.685 6.880 -6.819 1.00 90.50 121 ILE A O 1
ATOM 900 N N . LEU A 1 122 ? 15.140 7.377 -5.261 1.00 90.12 122 LEU A N 1
ATOM 901 C CA . LEU A 1 122 ? 14.966 8.767 -5.685 1.00 90.12 122 LEU A CA 1
ATOM 902 C C . LEU A 1 122 ? 16.279 9.557 -5.584 1.00 90.12 122 LEU A C 1
ATOM 904 O O . LEU A 1 122 ? 16.665 10.225 -6.541 1.00 90.12 122 LEU A O 1
ATOM 908 N N . ILE A 1 123 ? 16.998 9.429 -4.463 1.00 93.06 123 ILE A N 1
ATOM 909 C CA . ILE A 1 123 ? 18.299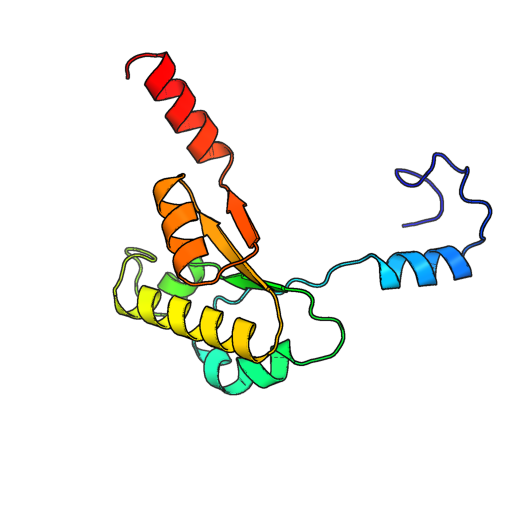 10.081 -4.252 1.00 93.06 123 ILE A CA 1
ATOM 910 C C . ILE A 1 123 ? 19.345 9.536 -5.228 1.00 93.06 123 ILE A C 1
ATOM 912 O O . ILE A 1 123 ? 20.086 10.315 -5.824 1.00 93.06 123 ILE A O 1
ATOM 916 N N . MET A 1 124 ? 19.407 8.216 -5.418 1.00 92.94 124 MET A N 1
ATOM 917 C CA . MET A 1 124 ? 20.352 7.574 -6.337 1.00 92.94 124 MET A CA 1
ATOM 918 C C . MET A 1 124 ? 20.142 8.034 -7.781 1.00 92.94 124 MET A C 1
ATOM 920 O O . MET A 1 124 ? 21.112 8.397 -8.443 1.00 92.94 124 MET A O 1
ATOM 924 N N . ASN A 1 125 ? 18.896 8.044 -8.259 1.00 90.12 125 ASN A N 1
ATOM 925 C CA . ASN A 1 125 ? 18.571 8.468 -9.620 1.00 90.12 125 ASN A CA 1
ATOM 926 C C . ASN A 1 125 ? 18.842 9.964 -9.809 1.00 90.12 125 ASN A C 1
ATOM 928 O O . ASN A 1 125 ? 19.546 10.332 -10.740 1.00 90.12 125 ASN A O 1
ATOM 932 N N . GLY A 1 126 ? 18.407 10.815 -8.873 1.00 91.88 126 GLY A N 1
ATOM 933 C CA . GLY A 1 126 ? 18.688 12.251 -8.954 1.00 91.88 126 GLY A CA 1
ATOM 934 C C . GLY A 1 126 ? 20.186 12.577 -8.907 1.00 91.88 126 GLY A C 1
ATOM 935 O O . GLY A 1 126 ? 20.645 13.487 -9.591 1.00 91.88 126 GLY A O 1
ATOM 936 N N . SER A 1 127 ? 20.970 11.811 -8.141 1.00 95.12 127 SER A N 1
ATOM 937 C CA . SER A 1 127 ? 22.430 11.975 -8.083 1.00 95.12 127 SER A CA 1
ATOM 938 C C . SER A 1 127 ? 23.109 11.568 -9.391 1.00 95.12 127 SER A C 1
ATOM 940 O O . SER A 1 127 ? 24.045 12.233 -9.823 1.00 95.12 127 SER A O 1
ATOM 942 N N . LYS A 1 128 ? 22.650 10.478 -10.014 1.00 94.25 128 LYS A N 1
ATOM 943 C CA . LYS A 1 128 ? 23.113 10.013 -11.328 1.00 94.25 128 LYS A CA 1
ATOM 944 C C . LYS A 1 128 ? 22.851 11.064 -12.407 1.00 94.25 128 LYS A C 1
ATOM 946 O O . LYS A 1 128 ? 23.805 11.563 -13.005 1.00 94.25 128 LYS A O 1
ATOM 951 N N . ASP A 1 129 ? 21.602 11.519 -12.497 1.00 93.50 129 ASP A N 1
ATOM 952 C CA . ASP A 1 129 ? 21.179 12.568 -13.427 1.00 93.50 129 ASP A CA 1
ATOM 953 C C . ASP A 1 129 ? 22.009 13.851 -13.250 1.00 93.50 129 ASP A C 1
ATOM 955 O O . ASP A 1 129 ? 22.510 14.411 -14.224 1.00 93.50 129 ASP A O 1
ATOM 959 N N . PHE A 1 130 ? 22.226 14.293 -12.003 1.00 95.81 130 PHE A N 1
ATOM 960 C CA . PHE A 1 130 ? 23.048 15.471 -11.700 1.00 95.81 130 PHE A CA 1
ATOM 961 C C . PHE A 1 130 ? 24.513 15.312 -12.132 1.00 95.81 130 PHE A C 1
ATOM 963 O O . PHE A 1 130 ? 25.131 16.265 -12.604 1.00 95.81 130 PHE A O 1
ATOM 970 N N . LEU A 1 131 ? 25.081 14.114 -11.973 1.00 96.69 131 LEU A N 1
ATOM 971 C CA . LEU A 1 131 ? 26.457 13.806 -12.365 1.00 96.69 131 LEU A CA 1
ATOM 972 C C . LEU A 1 131 ? 26.610 13.518 -13.868 1.00 96.69 131 LEU A C 1
ATOM 974 O O . LEU A 1 131 ? 27.739 13.309 -14.317 1.00 96.69 131 LEU A O 1
ATOM 978 N N . GLY A 1 132 ? 25.513 13.480 -14.633 1.00 90.62 132 GLY A N 1
ATOM 979 C CA . GLY A 1 132 ? 25.517 13.072 -16.039 1.00 90.62 132 GLY A CA 1
ATOM 980 C C . GLY A 1 132 ? 25.934 11.610 -16.237 1.00 90.62 132 GLY A C 1
ATOM 981 O O . GLY A 1 132 ? 26.560 11.286 -17.247 1.00 90.62 132 GLY A O 1
ATOM 982 N N . LYS A 1 133 ? 25.655 10.754 -15.249 1.00 60.25 133 LYS A N 1
ATOM 983 C CA . LYS A 1 133 ? 25.918 9.308 -15.259 1.00 60.25 133 LYS A CA 1
ATOM 984 C C . LYS A 1 133 ? 24.613 8.535 -15.239 1.00 60.25 133 LYS A C 1
ATOM 986 O O . LYS A 1 133 ? 24.601 7.416 -15.789 1.00 60.25 133 LYS A O 1
#

Secondary structure (DSSP, 8-state):
--SSSSSGGG---SHHHHHHHHHHHH-----EE--GGGHHHHHHHHTSTT--EEEE-HHHHHHHTT-TT-TTSHHHHHHHHHHHHHHHHHTPEEEEEESSHHHHHHHHHHT--EEEE-HHHHHHHHHHHHHT-